Protein AF-A0A1X0FXA4-F1 (afdb_monomer_lite)

Secondary structure (DSSP, 8-state):
-------SSSSGGG-TT--HHHHHHHHHHHHHHHHHHTT--GGGS-SSEEEEHHHHHHTT-HHHHHHHHHTTSEEEETTEEEE----GGGSHHHHHHHHHHHHHHHHHHHHHHHHS------------------

Sequence (134 aa):
MVVMFWLVGDEEHNDPRFGTASLGLYVRAGSWCIAQVHNQPEAKIPPEWEVPEWVVRGWGSIREANKLVEQGIWEAGHHCWYFVWIRRNNTADHMRYQRKREREKWERKQAKRRNSPGESAETPQESYTGESGA

Foldseek 3Di:
DPQDDDADDPCQVPDPLDDPLLSVVLRVVVVVLCVVCGVPDPVPRDQKDKAALVNCVVVVCPVSLVSCCVSVQWPDDDRTIIHRPDDPCRDPVNVVVVVVVVVVVVVVVVVVVVPDDDPPPDDPPPDPPDDDDD

Organism: Mycobacterium mantenii (NCBI:txid560555)

Structure (mmCIF, N/CA/C/O backbone):
data_AF-A0A1X0FXA4-F1
#
_entry.id   AF-A0A1X0FXA4-F1
#
loop_
_atom_site.group_PD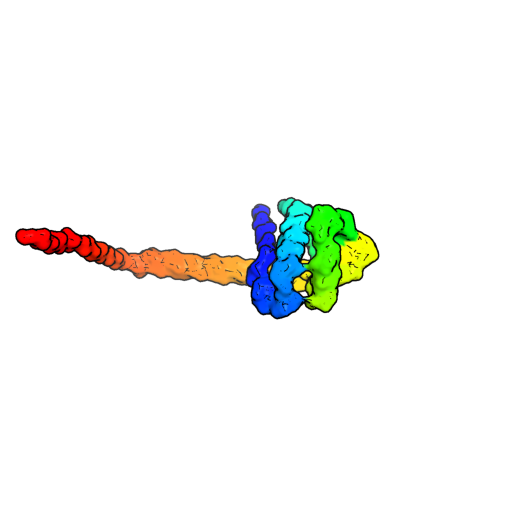B
_atom_site.id
_atom_site.type_symbol
_atom_site.label_atom_id
_atom_site.label_alt_id
_atom_site.label_comp_id
_atom_site.label_asym_id
_atom_site.label_entity_id
_atom_site.label_seq_id
_atom_site.pdbx_PDB_ins_code
_atom_site.Cartn_x
_atom_site.Cartn_y
_atom_site.Cartn_z
_atom_site.occupancy
_atom_site.B_iso_or_equiv
_atom_site.auth_seq_id
_atom_site.auth_comp_id
_atom_site.auth_asym_id
_atom_site.auth_atom_id
_atom_site.pdbx_PDB_model_num
ATOM 1 N N . MET A 1 1 ? -23.547 13.708 0.917 1.00 39.66 1 MET A N 1
ATOM 2 C CA . MET A 1 1 ? -22.515 12.889 0.247 1.00 39.66 1 MET A CA 1
ATOM 3 C C . MET A 1 1 ? -21.507 12.481 1.309 1.00 39.66 1 MET A C 1
ATOM 5 O O . MET A 1 1 ? -20.930 13.365 1.929 1.00 39.66 1 MET A O 1
ATOM 9 N N . VAL A 1 2 ? -21.380 11.190 1.624 1.00 43.03 2 VAL A N 1
ATOM 10 C CA . VAL A 1 2 ? -20.359 10.728 2.577 1.00 43.03 2 VAL A CA 1
ATOM 11 C C . VAL A 1 2 ? -19.040 10.692 1.817 1.00 43.03 2 VAL A C 1
ATOM 13 O O . VAL A 1 2 ? -18.854 9.838 0.958 1.00 43.03 2 VAL A O 1
ATOM 16 N N . VAL A 1 3 ? -18.160 11.654 2.086 1.00 39.94 3 VAL A N 1
ATOM 17 C CA . VAL A 1 3 ? -16.798 11.655 1.545 1.00 39.94 3 VAL A CA 1
ATOM 18 C C . VAL A 1 3 ? -16.061 10.492 2.199 1.00 39.94 3 VAL A C 1
ATOM 20 O O . VAL A 1 3 ? -15.933 10.434 3.424 1.00 39.94 3 VAL A O 1
ATOM 23 N N . MET A 1 4 ? -15.664 9.509 1.397 1.00 51.06 4 MET A N 1
ATOM 24 C CA . MET A 1 4 ? -15.008 8.315 1.901 1.00 51.06 4 MET A CA 1
ATOM 25 C C . MET A 1 4 ? -13.499 8.544 1.911 1.00 51.06 4 MET A C 1
ATOM 27 O O . MET A 1 4 ? -12.853 8.576 0.872 1.00 51.06 4 MET A O 1
ATOM 31 N N . PHE A 1 5 ? -12.961 8.755 3.107 1.00 47.88 5 PHE A N 1
ATOM 32 C CA . PHE A 1 5 ? -11.530 8.766 3.378 1.00 47.88 5 PHE A CA 1
ATOM 33 C C . PHE A 1 5 ? -11.093 7.326 3.671 1.00 47.88 5 PHE A C 1
ATOM 35 O O . PHE A 1 5 ? -11.659 6.679 4.561 1.00 47.88 5 PHE A O 1
ATOM 42 N N . TRP A 1 6 ? -10.151 6.826 2.875 1.00 55.97 6 TRP A N 1
ATOM 43 C CA . TRP A 1 6 ? -9.524 5.515 3.015 1.00 55.97 6 TRP A CA 1
ATOM 44 C C . TRP A 1 6 ? -8.057 5.736 3.374 1.00 55.97 6 TRP A C 1
ATOM 46 O O . TRP A 1 6 ? -7.379 6.509 2.702 1.00 55.97 6 TRP A O 1
ATOM 56 N N . LEU A 1 7 ? -7.583 5.103 4.445 1.00 52.94 7 LEU A N 1
ATOM 57 C CA . LEU A 1 7 ? -6.187 5.160 4.874 1.00 52.94 7 LEU A CA 1
ATOM 58 C C . LEU A 1 7 ? -5.512 3.839 4.537 1.00 52.94 7 LEU A C 1
ATOM 60 O O . LEU A 1 7 ? -6.021 2.780 4.887 1.00 52.94 7 LEU A O 1
ATOM 64 N N . VAL A 1 8 ? -4.350 3.923 3.903 1.00 55.59 8 VAL A N 1
ATOM 65 C CA . VAL A 1 8 ? -3.384 2.825 3.846 1.00 55.59 8 VAL A CA 1
ATOM 66 C C . VAL A 1 8 ? -2.395 3.042 4.989 1.00 55.59 8 VAL A C 1
ATOM 68 O O . VAL A 1 8 ? -1.926 4.170 5.144 1.00 55.59 8 VAL A O 1
ATOM 71 N N . GLY A 1 9 ? -2.080 2.013 5.784 1.00 50.88 9 GLY A N 1
ATOM 72 C CA . GLY A 1 9 ? -1.034 2.087 6.814 1.00 50.88 9 GLY A CA 1
ATOM 73 C C . GLY A 1 9 ? -1.405 1.617 8.226 1.00 50.88 9 GLY A C 1
ATOM 74 O O . GLY A 1 9 ? -0.511 1.547 9.060 1.00 50.88 9 GLY A O 1
ATOM 75 N N . ASP A 1 10 ? -2.664 1.289 8.526 1.00 53.75 10 ASP A N 1
ATOM 76 C CA . ASP A 1 10 ? -3.070 0.906 9.894 1.00 53.75 10 ASP A CA 1
ATOM 77 C C . ASP A 1 10 ? -2.856 -0.596 10.194 1.00 53.75 10 ASP A C 1
ATOM 79 O O . ASP A 1 10 ? -2.649 -0.986 11.345 1.00 53.75 10 ASP A O 1
ATOM 83 N N . GLU A 1 11 ? -2.865 -1.463 9.173 1.00 54.59 11 GLU A N 1
ATOM 84 C CA . GLU A 1 11 ? -2.769 -2.925 9.350 1.00 54.59 11 GLU A CA 1
ATOM 85 C C . GLU A 1 11 ? -1.408 -3.490 8.927 1.00 54.59 11 GLU A C 1
ATOM 87 O O . GLU A 1 11 ? -0.964 -4.532 9.412 1.00 54.59 11 GLU A O 1
ATOM 92 N N . GLU A 1 12 ? -0.725 -2.791 8.029 1.00 63.81 12 GLU A N 1
ATOM 93 C CA . GLU A 1 12 ? 0.470 -3.256 7.336 1.00 63.81 12 GLU A CA 1
ATOM 94 C C . GLU A 1 12 ? 1.695 -3.327 8.252 1.00 63.81 12 GLU A C 1
ATOM 96 O O . GLU A 1 12 ? 2.595 -4.128 8.019 1.00 63.81 12 GLU A O 1
ATOM 101 N N . HIS A 1 13 ? 1.717 -2.535 9.327 1.00 60.34 13 HIS A N 1
ATOM 102 C CA . HIS A 1 13 ? 2.784 -2.552 10.332 1.00 60.34 13 HIS A CA 1
ATOM 103 C C . HIS A 1 13 ? 2.799 -3.836 11.175 1.00 60.34 13 HIS A C 1
ATOM 105 O O . HIS A 1 13 ? 3.827 -4.168 11.760 1.00 60.34 13 HIS A O 1
ATOM 111 N N . ASN A 1 14 ? 1.670 -4.552 11.237 1.00 59.44 14 ASN A N 1
ATOM 112 C CA . ASN A 1 14 ? 1.511 -5.768 12.037 1.00 59.44 14 ASN A CA 1
ATOM 113 C C . ASN A 1 14 ? 1.578 -7.055 11.201 1.00 59.44 14 ASN A C 1
ATOM 115 O O . ASN A 1 14 ? 1.566 -8.148 11.767 1.00 59.44 14 ASN A O 1
ATOM 119 N N . ASP A 1 15 ? 1.622 -6.956 9.869 1.00 68.38 15 ASP A N 1
ATOM 120 C CA . ASP A 1 15 ? 1.709 -8.127 9.001 1.00 68.38 15 ASP A CA 1
ATOM 121 C C . ASP A 1 15 ? 3.186 -8.496 8.766 1.00 68.38 15 ASP A C 1
ATOM 123 O O . ASP A 1 15 ? 3.922 -7.721 8.148 1.00 68.38 15 ASP A O 1
ATOM 127 N N . PRO A 1 16 ? 3.633 -9.684 9.223 1.00 69.19 16 PRO A N 1
ATOM 128 C CA . PRO A 1 16 ? 5.035 -10.098 9.162 1.00 69.19 16 PRO A CA 1
ATOM 129 C C . PRO A 1 16 ? 5.559 -10.265 7.730 1.00 69.19 16 PRO A C 1
ATOM 131 O O . PRO A 1 16 ? 6.762 -10.433 7.536 1.00 69.19 16 PRO A O 1
ATOM 134 N N . ARG A 1 17 ? 4.679 -10.233 6.720 1.00 69.19 17 ARG A N 1
ATOM 135 C CA . ARG A 1 17 ? 5.068 -10.257 5.308 1.00 69.19 17 ARG A CA 1
ATOM 136 C C . ARG A 1 17 ? 5.634 -8.920 4.832 1.00 69.19 17 ARG A C 1
ATOM 138 O O . ARG A 1 17 ? 6.354 -8.921 3.840 1.00 69.19 17 ARG A O 1
ATOM 145 N N . PHE A 1 18 ? 5.357 -7.798 5.502 1.00 68.50 18 PHE A N 1
ATOM 146 C CA . PHE A 1 18 ? 5.928 -6.504 5.119 1.00 68.50 18 PHE A CA 1
ATOM 147 C C . PHE A 1 18 ? 7.361 -6.340 5.636 1.00 68.50 18 PHE A C 1
ATOM 149 O O . PHE A 1 18 ? 7.637 -6.444 6.827 1.00 68.50 18 PHE A O 1
ATOM 156 N N . GLY A 1 19 ? 8.278 -6.002 4.727 1.00 67.06 19 GLY A N 1
ATOM 157 C CA . GLY A 1 19 ? 9.581 -5.438 5.075 1.00 67.06 19 GLY A CA 1
ATOM 158 C C . GLY A 1 19 ? 9.517 -3.907 5.088 1.00 67.06 19 GLY A C 1
ATOM 159 O O . GLY A 1 19 ? 8.674 -3.309 4.421 1.00 67.06 19 GLY A O 1
ATOM 160 N N . THR A 1 20 ? 10.439 -3.244 5.790 1.00 66.00 20 THR A N 1
ATOM 161 C CA . THR A 1 20 ? 10.470 -1.768 5.907 1.00 66.00 20 THR A CA 1
ATOM 162 C C . THR A 1 20 ? 10.497 -1.046 4.554 1.00 66.00 20 THR A C 1
ATOM 164 O O . THR A 1 20 ? 9.811 -0.042 4.379 1.00 66.00 20 THR A O 1
ATOM 167 N N . ALA A 1 21 ? 11.236 -1.571 3.571 1.00 65.44 21 ALA A N 1
ATOM 168 C CA . ALA A 1 21 ? 11.308 -0.995 2.225 1.00 65.44 21 ALA A CA 1
ATOM 169 C C . ALA A 1 21 ? 10.042 -1.250 1.381 1.00 65.44 21 ALA A C 1
ATOM 171 O O . ALA A 1 21 ? 9.613 -0.372 0.633 1.00 65.44 21 ALA A O 1
ATOM 172 N N . SER A 1 22 ? 9.421 -2.429 1.509 1.00 75.00 22 SER A N 1
ATOM 173 C CA . SER A 1 22 ? 8.225 -2.786 0.736 1.00 75.00 22 SER A CA 1
ATOM 174 C C . SER A 1 22 ? 6.958 -2.111 1.272 1.00 75.00 22 SER A C 1
ATOM 176 O O . SER A 1 22 ? 6.069 -1.766 0.494 1.00 75.00 22 SER A O 1
ATOM 178 N N . LEU A 1 23 ? 6.926 -1.791 2.570 1.00 79.75 23 LEU A N 1
ATOM 179 C CA . LEU A 1 23 ? 5.879 -0.980 3.192 1.00 79.75 23 LEU A CA 1
ATOM 180 C C . LEU A 1 23 ? 5.784 0.430 2.582 1.00 79.75 23 LEU A C 1
ATOM 182 O O . LEU A 1 23 ? 4.687 0.906 2.299 1.00 79.75 23 LEU A O 1
ATOM 186 N N . GLY A 1 24 ? 6.922 1.087 2.331 1.00 82.75 24 GLY A N 1
ATOM 187 C CA . GLY A 1 24 ? 6.944 2.430 1.740 1.00 82.75 24 GLY A CA 1
ATOM 188 C C . GLY A 1 24 ? 6.337 2.468 0.335 1.00 82.75 24 GLY A C 1
ATOM 189 O O . GLY A 1 24 ? 5.518 3.339 0.031 1.00 82.75 24 GLY A O 1
ATOM 190 N N . LEU A 1 25 ? 6.681 1.489 -0.509 1.00 87.44 25 LEU A N 1
ATOM 191 C CA . LEU A 1 25 ? 6.076 1.345 -1.834 1.00 87.44 25 LEU A CA 1
ATOM 192 C C . LEU A 1 25 ? 4.579 1.032 -1.734 1.00 87.44 25 LEU A C 1
ATOM 194 O O . LEU A 1 25 ? 3.785 1.618 -2.466 1.00 87.44 25 LEU A O 1
ATOM 198 N N . TYR A 1 26 ? 4.188 0.150 -0.817 1.00 84.56 26 TYR A N 1
ATOM 199 C CA . TYR A 1 26 ? 2.791 -0.217 -0.624 1.00 84.56 26 TYR A CA 1
ATOM 200 C C . TYR A 1 26 ? 1.926 0.989 -0.222 1.00 84.56 26 TYR A C 1
ATOM 202 O O . TYR A 1 26 ? 0.892 1.229 -0.838 1.00 84.56 26 TYR A O 1
ATOM 210 N N . VAL A 1 27 ? 2.372 1.815 0.732 1.00 83.00 27 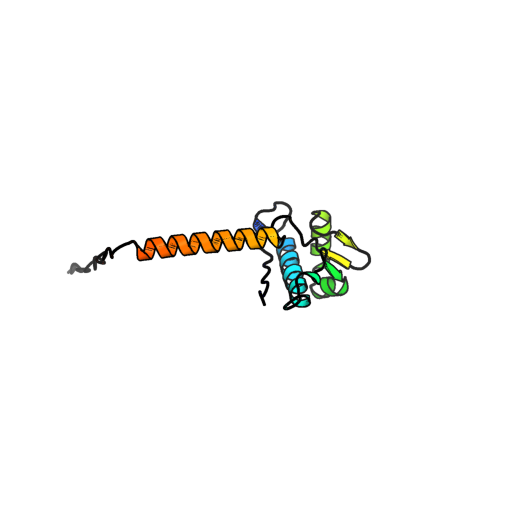VAL A N 1
ATOM 211 C CA . VAL A 1 27 ? 1.657 3.044 1.136 1.00 83.00 27 VAL A CA 1
ATOM 212 C C . VAL A 1 27 ? 1.596 4.064 -0.007 1.00 83.00 27 VAL A C 1
ATOM 214 O O . VAL A 1 27 ? 0.569 4.721 -0.215 1.00 83.00 27 VAL A O 1
ATOM 217 N N . ARG A 1 28 ? 2.679 4.184 -0.787 1.00 86.50 28 ARG A N 1
ATOM 218 C CA . ARG A 1 28 ? 2.743 5.082 -1.947 1.00 86.50 28 ARG A CA 1
ATOM 219 C C . ARG A 1 28 ? 1.772 4.660 -3.049 1.00 86.50 28 ARG A C 1
ATOM 221 O O . ARG A 1 28 ? 1.032 5.507 -3.547 1.00 86.50 28 ARG A O 1
ATOM 228 N N . ALA A 1 29 ? 1.751 3.373 -3.395 1.00 87.12 29 ALA A N 1
ATOM 229 C CA . ALA A 1 29 ? 0.775 2.801 -4.318 1.00 87.12 29 ALA A CA 1
ATOM 230 C C . ALA A 1 29 ? -0.645 3.004 -3.784 1.00 87.12 29 ALA A C 1
ATOM 232 O O . ALA A 1 29 ? -1.494 3.513 -4.502 1.00 87.12 29 ALA A O 1
ATOM 233 N N . GLY A 1 30 ? -0.831 2.766 -2.484 1.00 83.44 30 GLY A N 1
ATOM 234 C CA . GLY A 1 30 ? -1.985 3.151 -1.686 1.00 83.44 30 GLY A CA 1
ATOM 235 C C . GLY A 1 30 ? -2.564 4.524 -2.039 1.00 83.44 30 GLY A C 1
ATOM 236 O O . GLY A 1 30 ? -3.683 4.684 -2.525 1.00 83.44 30 GLY A O 1
ATOM 237 N N . SER A 1 31 ? -1.743 5.541 -1.811 1.00 82.50 31 SER A N 1
ATOM 238 C CA . SER A 1 31 ? -2.096 6.941 -2.042 1.00 82.50 31 SER A CA 1
ATOM 239 C C . SER A 1 31 ? -2.371 7.248 -3.517 1.00 82.50 31 SER A C 1
ATOM 241 O O . SER A 1 31 ? -3.328 7.958 -3.829 1.00 82.50 31 SER A O 1
ATOM 243 N N . TRP A 1 32 ? -1.549 6.710 -4.428 1.00 86.62 32 TRP A N 1
ATOM 244 C CA . TRP A 1 32 ? -1.734 6.887 -5.873 1.00 86.62 32 TRP A CA 1
ATOM 245 C C . TRP A 1 32 ? -3.054 6.293 -6.351 1.00 86.62 32 TRP A C 1
ATOM 247 O O . TRP A 1 32 ? -3.729 6.881 -7.197 1.00 86.62 32 TRP A O 1
ATOM 257 N N . CYS A 1 33 ? -3.429 5.155 -5.776 1.00 82.56 33 CYS A N 1
ATOM 258 C CA . CYS A 1 33 ? -4.700 4.540 -6.042 1.00 82.56 33 CYS A CA 1
ATOM 259 C C . CYS A 1 33 ? -5.828 5.478 -5.585 1.00 82.56 33 CYS A C 1
ATOM 261 O O . CYS A 1 33 ? -6.528 6.062 -6.406 1.00 82.56 33 CYS A O 1
ATOM 263 N N . ILE A 1 34 ? -5.932 5.766 -4.286 1.00 77.88 34 ILE A N 1
ATOM 264 C CA . ILE A 1 34 ? -7.005 6.609 -3.720 1.00 77.88 34 ILE A CA 1
ATOM 265 C C . ILE A 1 34 ? -7.212 7.925 -4.487 1.00 77.88 34 ILE A C 1
ATOM 267 O O . ILE A 1 34 ? -8.355 8.338 -4.685 1.00 77.88 34 ILE A O 1
ATOM 271 N N . ALA A 1 35 ? -6.138 8.560 -4.966 1.00 80.69 35 ALA A N 1
ATOM 272 C CA . ALA A 1 35 ? -6.214 9.782 -5.763 1.00 80.69 35 ALA A CA 1
ATOM 273 C C . ALA A 1 35 ? -7.102 9.661 -7.022 1.00 80.69 35 ALA A C 1
ATOM 275 O O . ALA A 1 35 ? -7.753 10.636 -7.393 1.00 80.69 35 ALA A O 1
ATOM 276 N N . GLN A 1 36 ? -7.187 8.488 -7.657 1.00 79.06 36 GLN A N 1
ATOM 277 C CA . GLN A 1 36 ? -7.988 8.277 -8.874 1.00 79.06 36 GLN A CA 1
ATOM 278 C C . GLN A 1 36 ? -9.487 8.124 -8.593 1.00 79.06 36 GLN A C 1
ATOM 280 O O . GLN A 1 36 ? -10.315 8.455 -9.440 1.00 79.06 36 GLN A O 1
ATOM 285 N N . VAL A 1 37 ? -9.850 7.648 -7.400 1.00 74.88 37 VAL A N 1
ATOM 286 C CA . VAL A 1 37 ? -11.252 7.479 -6.972 1.00 74.88 37 VAL A CA 1
ATOM 287 C C . VAL A 1 37 ? -11.695 8.543 -5.973 1.00 74.88 37 VAL A C 1
ATOM 289 O O . VAL A 1 37 ? -12.804 8.481 -5.440 1.00 74.88 37 VAL A O 1
ATOM 292 N N . HIS A 1 38 ? -10.851 9.542 -5.717 1.00 69.88 38 HIS A N 1
ATOM 293 C CA . HIS A 1 38 ? -11.184 10.641 -4.830 1.00 69.88 38 HIS A CA 1
ATOM 294 C C . HIS A 1 38 ? -12.455 11.346 -5.336 1.00 69.88 38 HIS A C 1
ATOM 296 O O . HIS A 1 38 ? -12.534 11.764 -6.491 1.00 69.88 38 HIS A O 1
ATOM 302 N N . ASN A 1 39 ? -13.466 11.456 -4.469 1.00 66.62 39 ASN A N 1
ATOM 303 C CA . ASN A 1 39 ? -14.818 11.953 -4.775 1.00 66.62 39 ASN A CA 1
ATOM 304 C C . ASN A 1 39 ? -15.671 11.094 -5.734 1.00 66.62 39 ASN A C 1
ATOM 306 O O . ASN A 1 39 ? -16.704 11.570 -6.207 1.00 66.62 39 ASN A O 1
ATOM 310 N N . GLN A 1 40 ? -15.303 9.838 -6.004 1.00 69.12 40 GLN A N 1
ATOM 311 C CA . GLN A 1 40 ? -16.144 8.923 -6.782 1.00 69.12 40 GLN A CA 1
ATOM 312 C C . GLN A 1 40 ? -17.139 8.152 -5.892 1.00 69.12 40 GLN A C 1
ATOM 314 O O . GLN A 1 40 ? -16.851 7.879 -4.723 1.00 69.12 40 GLN A O 1
ATOM 319 N N . PRO A 1 41 ? -18.320 7.771 -6.421 1.00 68.69 41 PRO A N 1
ATOM 320 C CA . PRO A 1 41 ? -19.234 6.861 -5.738 1.00 68.69 41 PRO A CA 1
ATOM 321 C C . PRO A 1 41 ? -18.587 5.496 -5.475 1.00 68.69 41 PRO A C 1
ATOM 323 O O . PRO A 1 41 ? -17.864 4.980 -6.322 1.00 68.69 41 PRO A O 1
ATOM 326 N N . GLU A 1 42 ? -18.934 4.874 -4.348 1.00 66.94 42 GLU A N 1
ATOM 327 C CA . GLU A 1 42 ? -18.426 3.558 -3.924 1.00 66.94 42 GLU A CA 1
ATOM 328 C C . GLU A 1 42 ? -18.577 2.473 -5.004 1.00 66.94 42 GLU A C 1
ATOM 330 O O . GLU A 1 42 ? -17.654 1.702 -5.234 1.00 66.94 42 GLU A O 1
ATOM 335 N N . ALA A 1 43 ? -19.689 2.484 -5.745 1.00 70.38 43 ALA A N 1
ATOM 336 C CA . ALA A 1 43 ? -19.954 1.543 -6.837 1.00 70.38 43 ALA A CA 1
ATOM 337 C C . ALA A 1 43 ? -18.952 1.619 -8.009 1.00 70.38 43 ALA A C 1
ATOM 339 O O . ALA A 1 43 ? -18.961 0.745 -8.869 1.00 70.38 43 ALA A O 1
ATOM 340 N N . LYS A 1 44 ? -18.123 2.669 -8.077 1.00 69.94 44 LYS A N 1
ATOM 341 C CA . LYS A 1 44 ? -17.087 2.844 -9.105 1.00 69.94 44 LYS A CA 1
ATOM 342 C C . LYS A 1 44 ? -15.681 2.484 -8.620 1.00 69.94 44 LYS A C 1
ATOM 344 O O . LYS A 1 44 ? -14.737 2.629 -9.390 1.00 69.94 44 LYS A O 1
ATOM 349 N N . ILE A 1 45 ? -15.520 2.068 -7.364 1.00 71.94 45 ILE A N 1
ATOM 350 C CA . ILE A 1 45 ? -14.217 1.677 -6.823 1.00 71.94 45 ILE A CA 1
ATOM 351 C C . ILE A 1 45 ? -13.948 0.228 -7.247 1.00 71.94 45 ILE A C 1
ATOM 353 O O . ILE A 1 45 ? -14.733 -0.652 -6.885 1.00 71.94 45 ILE A O 1
ATOM 357 N N . PRO A 1 46 ? -12.878 -0.044 -8.015 1.00 72.31 46 PRO A N 1
ATOM 358 C CA . PRO A 1 46 ? -12.574 -1.404 -8.424 1.00 72.31 46 PRO A CA 1
ATOM 359 C C . PRO A 1 46 ? -12.062 -2.224 -7.225 1.00 72.31 46 PRO A C 1
ATOM 361 O O . PRO A 1 46 ? -11.423 -1.663 -6.326 1.00 72.31 46 PRO A O 1
ATOM 364 N N . PRO A 1 47 ? -12.343 -3.540 -7.188 1.00 66.81 47 PRO A N 1
ATOM 365 C CA . PRO A 1 47 ? -11.910 -4.413 -6.097 1.00 66.81 47 PRO A CA 1
ATOM 366 C C . PRO A 1 47 ? -10.392 -4.642 -6.082 1.00 66.81 47 PRO A C 1
ATOM 368 O O . PRO A 1 47 ? -9.797 -4.841 -5.024 1.00 66.81 47 PRO A O 1
ATOM 371 N N . GLU A 1 48 ? -9.774 -4.565 -7.255 1.00 71.19 48 GLU A N 1
ATOM 372 C CA . GLU A 1 48 ? -8.346 -4.725 -7.488 1.00 71.19 48 GLU A CA 1
ATOM 373 C C . GLU A 1 48 ? -7.841 -3.511 -8.254 1.00 71.19 48 GLU A C 1
ATOM 375 O O . GLU A 1 48 ? -8.557 -2.934 -9.077 1.00 71.19 48 GLU A O 1
ATOM 380 N N . TRP A 1 49 ? -6.616 -3.099 -7.951 1.00 82.56 49 TRP A N 1
ATOM 381 C CA . TRP A 1 49 ? -6.017 -1.927 -8.568 1.00 82.56 49 TRP A CA 1
ATOM 382 C C . TRP A 1 49 ? -4.825 -2.323 -9.398 1.00 82.56 49 TRP A C 1
ATOM 384 O O . TRP A 1 49 ? -3.874 -2.910 -8.894 1.00 82.56 49 TRP A O 1
ATOM 394 N N . GLU A 1 50 ? -4.857 -1.946 -10.664 1.00 88.50 50 GLU A N 1
ATOM 395 C CA . GLU A 1 50 ? -3.710 -2.090 -11.537 1.00 88.50 50 GLU A CA 1
ATOM 396 C C . GLU A 1 50 ? -2.773 -0.893 -11.352 1.00 88.50 50 GLU A C 1
ATOM 398 O O . GLU A 1 50 ? -3.170 0.263 -11.510 1.00 88.50 50 GLU A O 1
ATOM 403 N N . VAL A 1 51 ? -1.515 -1.172 -11.018 1.00 89.75 51 VAL A N 1
ATOM 404 C CA . VAL A 1 51 ? -0.425 -0.197 -10.979 1.00 89.75 51 VAL A CA 1
ATOM 405 C C . VAL A 1 51 ? 0.460 -0.445 -12.205 1.00 89.75 51 VAL A C 1
ATOM 407 O O . VAL A 1 51 ? 1.221 -1.418 -12.226 1.00 89.75 51 VAL A O 1
ATOM 410 N N . PRO A 1 52 ? 0.376 0.405 -13.244 1.00 91.12 52 PRO A N 1
ATOM 411 C CA . PRO A 1 52 ? 1.122 0.206 -14.480 1.00 91.12 52 PRO A CA 1
ATOM 412 C C . PRO A 1 52 ? 2.637 0.237 -14.289 1.00 91.12 52 PRO A C 1
ATOM 414 O O . PRO A 1 52 ? 3.164 0.944 -13.425 1.00 91.12 52 PRO A O 1
ATOM 417 N N . GLU A 1 53 ? 3.363 -0.443 -15.177 1.00 93.06 53 GLU A N 1
ATOM 418 C CA . GLU A 1 53 ? 4.813 -0.567 -15.062 1.00 93.06 53 GLU A CA 1
ATOM 419 C C . GLU A 1 53 ? 5.543 0.782 -15.045 1.00 93.06 53 GLU A C 1
ATOM 421 O O . GLU A 1 53 ? 6.468 1.002 -14.257 1.00 93.06 53 GLU A O 1
ATOM 426 N N . TRP A 1 54 ? 5.097 1.717 -15.883 1.00 92.56 54 TRP A N 1
ATOM 427 C CA . TRP A 1 54 ? 5.677 3.055 -1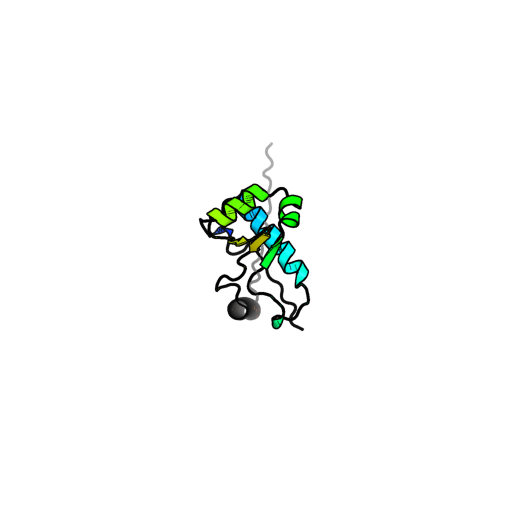5.979 1.00 92.56 54 TRP A CA 1
ATOM 428 C C . TRP A 1 54 ? 5.555 3.850 -14.672 1.00 92.56 54 TRP A C 1
ATOM 430 O O . TRP A 1 54 ? 6.447 4.640 -14.360 1.00 92.56 54 TRP A O 1
ATOM 440 N N . VAL A 1 55 ? 4.505 3.613 -13.879 1.00 92.81 55 VAL A N 1
ATOM 441 C CA . VAL A 1 55 ? 4.303 4.262 -12.577 1.00 92.81 55 VAL A CA 1
ATOM 442 C C . VAL A 1 55 ? 5.374 3.790 -11.598 1.00 92.81 55 VAL A C 1
ATOM 444 O O . VAL A 1 55 ? 6.101 4.600 -11.021 1.00 92.81 55 VAL A O 1
ATOM 447 N N . VAL A 1 56 ? 5.526 2.472 -11.463 1.00 91.38 56 VAL A N 1
ATOM 448 C CA . VAL A 1 56 ? 6.507 1.866 -10.550 1.00 91.38 56 VAL A CA 1
ATOM 449 C C . VAL A 1 56 ? 7.939 2.186 -10.984 1.00 91.38 56 VAL A C 1
ATOM 451 O O . VAL A 1 56 ? 8.796 2.458 -10.137 1.00 91.38 56 VAL A O 1
ATOM 454 N N . ARG A 1 57 ? 8.207 2.232 -12.299 1.00 92.44 57 ARG A N 1
ATOM 455 C CA . ARG A 1 57 ? 9.493 2.698 -12.844 1.00 92.44 57 ARG A CA 1
ATOM 456 C C . ARG A 1 57 ? 9.757 4.154 -12.475 1.00 92.44 57 ARG A C 1
ATOM 458 O O . ARG A 1 57 ? 10.856 4.459 -12.024 1.00 92.44 57 ARG A O 1
ATOM 465 N N . GLY A 1 58 ? 8.756 5.026 -12.598 1.00 92.50 58 GLY A N 1
ATOM 466 C CA . GLY A 1 58 ? 8.847 6.433 -12.195 1.00 92.50 58 GLY A CA 1
ATOM 467 C C . GLY A 1 58 ? 9.113 6.626 -10.698 1.00 92.50 58 GLY A C 1
ATOM 468 O O . GLY A 1 58 ? 9.683 7.636 -10.293 1.00 92.50 58 GLY A O 1
ATOM 469 N N . TRP A 1 59 ? 8.755 5.649 -9.866 1.00 91.94 59 TRP A N 1
ATOM 470 C CA . TRP A 1 59 ? 9.081 5.640 -8.438 1.00 91.94 59 TRP A CA 1
ATOM 471 C C . TRP A 1 59 ? 10.462 5.063 -8.120 1.00 91.94 59 TRP A C 1
ATOM 473 O O . TRP A 1 59 ? 10.917 5.195 -6.985 1.00 91.94 59 TRP A O 1
ATOM 483 N N . GLY A 1 60 ? 11.127 4.442 -9.099 1.00 91.75 60 GLY A N 1
ATOM 484 C CA . GLY A 1 60 ? 12.393 3.740 -8.904 1.00 91.75 60 GLY A CA 1
ATOM 485 C C . GLY A 1 60 ? 12.256 2.464 -8.070 1.00 91.75 60 GLY A C 1
ATOM 486 O O . GLY A 1 60 ? 13.246 2.009 -7.510 1.00 91.75 60 GLY A O 1
ATOM 487 N N . SER A 1 61 ? 11.049 1.894 -7.968 1.00 92.31 61 SER A N 1
ATOM 488 C CA . SER A 1 61 ? 10.717 0.867 -6.966 1.00 92.31 61 SER A CA 1
ATOM 489 C C . SER A 1 61 ? 10.417 -0.516 -7.557 1.00 92.31 61 SER A C 1
ATOM 491 O O . SER A 1 61 ? 9.651 -1.294 -6.997 1.00 92.31 61 SER A O 1
ATOM 493 N N . ILE A 1 62 ? 10.994 -0.835 -8.721 1.00 91.88 62 ILE A N 1
ATOM 494 C CA . ILE A 1 62 ? 10.751 -2.112 -9.42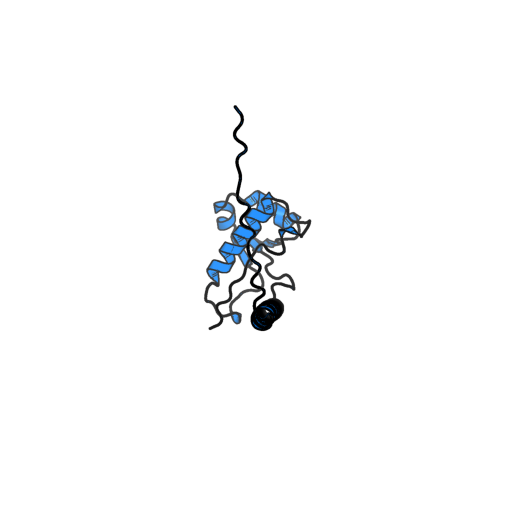0 1.00 91.88 62 ILE A CA 1
ATOM 495 C C . ILE A 1 62 ? 11.186 -3.312 -8.570 1.00 91.88 62 ILE A C 1
ATOM 497 O O . ILE A 1 62 ? 10.517 -4.342 -8.548 1.00 91.88 62 ILE A O 1
ATOM 501 N N . ARG A 1 63 ? 12.298 -3.178 -7.837 1.00 91.06 63 ARG A N 1
ATOM 502 C CA . ARG A 1 63 ? 12.803 -4.247 -6.963 1.00 91.06 63 ARG A CA 1
ATOM 503 C C . ARG A 1 63 ? 11.856 -4.492 -5.792 1.00 91.06 63 ARG A C 1
ATOM 505 O O . ARG A 1 63 ? 11.606 -5.636 -5.434 1.00 91.06 63 ARG A O 1
ATOM 512 N N . GLU A 1 64 ? 11.329 -3.429 -5.203 1.00 90.44 64 GLU A N 1
ATOM 513 C CA . GLU A 1 64 ? 10.375 -3.467 -4.100 1.00 90.44 64 GLU A CA 1
ATOM 514 C C . GLU A 1 64 ? 9.021 -4.022 -4.555 1.00 90.44 64 GLU A C 1
ATOM 516 O O . GLU A 1 64 ? 8.413 -4.787 -3.813 1.00 90.44 64 GLU A O 1
ATOM 521 N N . ALA A 1 65 ? 8.584 -3.709 -5.779 1.00 89.56 65 ALA A N 1
ATOM 522 C CA . ALA A 1 65 ? 7.361 -4.261 -6.361 1.00 89.56 65 ALA A CA 1
ATOM 523 C C . ALA A 1 65 ? 7.462 -5.780 -6.540 1.00 89.56 65 ALA A C 1
ATOM 525 O O . ALA A 1 65 ? 6.572 -6.512 -6.119 1.00 89.56 65 ALA A O 1
ATOM 526 N N . ASN A 1 66 ? 8.586 -6.271 -7.069 1.00 89.81 66 ASN A N 1
ATOM 527 C CA . ASN A 1 66 ? 8.824 -7.711 -7.183 1.00 89.81 66 ASN A CA 1
ATOM 528 C C . ASN A 1 66 ? 8.869 -8.396 -5.809 1.00 89.81 66 ASN A C 1
ATOM 530 O O . ASN A 1 66 ? 8.286 -9.462 -5.646 1.00 89.81 66 ASN A O 1
ATOM 534 N N . LYS A 1 67 ? 9.463 -7.756 -4.792 1.00 88.94 67 LYS A N 1
ATOM 535 C CA . LYS A 1 67 ? 9.423 -8.265 -3.410 1.00 88.94 67 LYS A CA 1
ATOM 536 C C . LYS A 1 67 ? 8.002 -8.339 -2.853 1.00 88.94 67 LYS A C 1
ATOM 538 O O . LYS A 1 67 ? 7.678 -9.302 -2.172 1.00 88.94 67 LYS A O 1
ATOM 543 N N . LEU A 1 68 ? 7.147 -7.354 -3.139 1.00 86.44 68 LEU A N 1
ATOM 544 C CA . LEU A 1 68 ? 5.737 -7.393 -2.732 1.00 86.44 68 LEU A CA 1
ATOM 545 C C . LEU A 1 68 ? 4.979 -8.550 -3.400 1.00 86.44 68 LEU A C 1
ATOM 547 O O . LEU A 1 68 ? 4.101 -9.138 -2.768 1.00 86.44 68 LEU A O 1
ATOM 551 N N . VAL A 1 69 ? 5.341 -8.909 -4.636 1.00 88.75 69 VAL A N 1
ATOM 552 C CA . VAL A 1 69 ? 4.811 -10.104 -5.315 1.00 88.75 69 VAL A CA 1
ATOM 553 C C . VAL A 1 69 ? 5.312 -11.387 -4.654 1.00 88.75 69 VAL A C 1
ATOM 555 O O . VAL A 1 69 ? 4.512 -12.258 -4.329 1.00 88.75 69 VAL A O 1
ATOM 558 N N . GLU A 1 70 ? 6.613 -11.495 -4.379 1.00 87.69 70 GLU A N 1
ATOM 559 C CA . GLU A 1 70 ? 7.199 -12.642 -3.663 1.00 87.69 70 GLU A CA 1
ATOM 560 C C . GLU A 1 70 ? 6.580 -12.835 -2.268 1.00 87.69 70 GLU A C 1
ATOM 562 O O . GLU A 1 70 ? 6.403 -13.959 -1.803 1.00 87.69 70 GLU A O 1
ATOM 567 N N . GLN A 1 71 ? 6.208 -11.734 -1.611 1.00 82.75 71 GLN A N 1
ATOM 568 C CA . GLN A 1 71 ? 5.539 -11.713 -0.308 1.00 82.75 71 GLN A CA 1
ATOM 569 C C . GLN A 1 71 ? 4.040 -12.067 -0.388 1.00 82.75 71 GLN A C 1
ATOM 571 O O . GLN A 1 71 ? 3.379 -12.159 0.651 1.00 82.75 71 GLN A O 1
ATOM 576 N N . GLY A 1 72 ? 3.487 -12.256 -1.592 1.00 81.44 72 GLY A N 1
ATOM 577 C CA . GLY A 1 72 ? 2.062 -12.513 -1.813 1.00 81.44 72 GLY A CA 1
ATOM 578 C C . GLY A 1 72 ? 1.172 -11.344 -1.386 1.00 81.44 72 GLY A C 1
ATOM 579 O O . GLY A 1 72 ? 0.050 -11.552 -0.923 1.00 81.44 72 GLY A O 1
ATOM 580 N N . ILE A 1 73 ? 1.708 -10.122 -1.444 1.00 81.62 73 ILE A N 1
ATOM 581 C CA . ILE A 1 73 ? 0.992 -8.882 -1.125 1.00 81.62 73 ILE A CA 1
ATOM 582 C C . ILE A 1 73 ? 0.448 -8.257 -2.411 1.00 81.62 73 ILE A C 1
ATOM 584 O O . ILE A 1 73 ? -0.669 -7.745 -2.418 1.00 81.62 73 ILE A O 1
ATOM 588 N N . TRP A 1 74 ? 1.241 -8.292 -3.483 1.00 87.56 74 TRP A N 1
ATOM 589 C CA . TRP A 1 74 ? 0.840 -7.902 -4.834 1.00 87.56 74 TRP A CA 1
ATOM 590 C C . TRP A 1 74 ? 0.781 -9.126 -5.741 1.00 87.56 74 TRP A C 1
ATOM 592 O O . TRP A 1 74 ? 1.394 -10.151 -5.449 1.00 87.56 74 TRP A O 1
ATOM 602 N N . GLU A 1 75 ? 0.108 -8.988 -6.876 1.00 87.06 75 GLU A N 1
ATOM 603 C CA . GLU A 1 75 ? 0.156 -9.982 -7.947 1.00 87.06 75 GLU A CA 1
ATOM 604 C C . GLU A 1 75 ? 0.869 -9.397 -9.168 1.00 87.06 75 GLU A C 1
ATOM 606 O O . GLU A 1 75 ? 0.775 -8.202 -9.457 1.00 87.06 75 GLU A O 1
ATOM 611 N N . ALA A 1 76 ? 1.630 -10.227 -9.878 1.00 89.81 76 ALA A N 1
ATOM 612 C CA . ALA A 1 76 ? 2.287 -9.810 -11.110 1.00 89.81 76 ALA A CA 1
ATOM 613 C C . ALA A 1 76 ? 1.294 -9.847 -12.280 1.00 89.81 76 ALA A C 1
ATOM 615 O O . ALA A 1 76 ? 0.627 -10.858 -12.496 1.00 89.81 76 ALA A O 1
ATOM 616 N N . GLY A 1 77 ? 1.240 -8.765 -13.055 1.00 87.69 77 GLY A N 1
ATOM 617 C CA . GLY A 1 77 ? 0.490 -8.674 -14.304 1.00 87.69 77 GLY A CA 1
ATOM 618 C C . GLY A 1 77 ? 1.407 -8.460 -15.511 1.00 87.69 77 GLY A C 1
ATOM 619 O O . GLY A 1 77 ? 2.624 -8.302 -15.391 1.00 87.69 77 GLY A O 1
ATOM 620 N N . HIS A 1 78 ? 0.827 -8.454 -16.710 1.00 87.06 78 HIS A N 1
ATOM 621 C CA . HIS A 1 78 ? 1.572 -8.168 -17.936 1.00 87.06 78 HIS A CA 1
ATOM 622 C C . HIS A 1 78 ? 1.782 -6.652 -18.077 1.00 87.06 78 HIS A C 1
ATOM 624 O O . HIS A 1 78 ? 0.844 -5.928 -18.394 1.00 87.06 78 HIS A O 1
ATOM 630 N N . HIS A 1 79 ? 3.013 -6.176 -17.849 1.00 88.44 79 HIS A N 1
ATOM 631 C CA . HIS A 1 79 ? 3.372 -4.745 -17.771 1.00 88.44 79 HIS A CA 1
ATOM 632 C C . HIS A 1 79 ? 2.680 -3.960 -16.641 1.00 88.44 79 HIS A C 1
ATOM 634 O O . HIS A 1 79 ? 2.517 -2.737 -16.722 1.00 88.44 79 HIS A O 1
ATOM 640 N N . CYS A 1 80 ? 2.305 -4.639 -15.560 1.00 89.25 80 CYS A N 1
ATOM 641 C CA . CYS A 1 80 ? 1.690 -4.019 -14.393 1.00 89.25 80 CYS A CA 1
ATOM 642 C C . CYS A 1 80 ? 1.836 -4.890 -13.140 1.00 89.25 80 CYS A C 1
ATOM 644 O O . CYS A 1 80 ? 2.284 -6.037 -13.196 1.00 89.25 80 CYS A O 1
ATOM 646 N N . TRP A 1 81 ? 1.445 -4.325 -12.002 1.00 90.12 81 TRP A N 1
ATOM 647 C CA . TRP A 1 81 ? 1.268 -5.040 -10.744 1.00 90.12 81 TRP A CA 1
ATOM 648 C C . TRP A 1 81 ? -0.146 -4.821 -10.226 1.00 90.12 81 TRP A C 1
ATOM 650 O O . TRP A 1 81 ? -0.631 -3.690 -10.227 1.00 90.12 81 TRP A O 1
ATOM 660 N N . TYR A 1 82 ? -0.788 -5.879 -9.743 1.00 84.69 82 TYR A N 1
ATOM 661 C CA . TYR A 1 82 ? -2.074 -5.770 -9.074 1.00 84.69 82 TYR A CA 1
ATOM 662 C C . TYR A 1 82 ? -1.855 -5.534 -7.585 1.00 84.69 82 TYR A C 1
ATOM 664 O O . TYR A 1 82 ? -1.318 -6.368 -6.853 1.00 84.69 82 TYR A O 1
ATOM 672 N N . PHE A 1 83 ? -2.278 -4.360 -7.141 1.00 79.56 83 PHE A N 1
ATOM 673 C CA . PHE A 1 83 ? -2.391 -4.018 -5.742 1.00 79.56 83 PHE A CA 1
ATOM 674 C C . PHE A 1 83 ? -3.684 -4.641 -5.204 1.00 79.56 83 PHE A C 1
ATOM 676 O O . PHE A 1 83 ? -4.792 -4.179 -5.503 1.00 79.56 83 PHE A O 1
ATOM 683 N N . VAL A 1 84 ? -3.543 -5.699 -4.403 1.00 68.12 84 VAL A N 1
ATOM 684 C CA . VAL A 1 84 ? -4.669 -6.369 -3.745 1.00 68.12 84 VAL A CA 1
ATOM 685 C C . VAL A 1 84 ? -5.134 -5.501 -2.574 1.00 68.12 84 VAL A C 1
ATOM 687 O O . VAL A 1 84 ? -4.589 -5.542 -1.472 1.00 68.12 84 VAL A O 1
ATOM 690 N N . TRP A 1 85 ? -6.135 -4.662 -2.845 1.00 63.00 85 TRP A N 1
ATOM 691 C CA . TRP A 1 85 ? -6.601 -3.599 -1.949 1.00 63.00 85 TRP A CA 1
ATOM 692 C C . TRP A 1 85 ? -7.503 -4.100 -0.808 1.00 63.00 85 TRP A C 1
ATOM 694 O O . TRP A 1 85 ? -7.570 -3.494 0.267 1.00 63.00 85 TRP A O 1
ATOM 704 N N . ILE A 1 86 ? -8.219 -5.211 -1.019 1.00 53.28 86 ILE A N 1
ATOM 705 C CA . ILE A 1 86 ? -9.299 -5.649 -0.127 1.00 53.28 86 ILE A CA 1
ATOM 706 C C . ILE A 1 86 ? -8.827 -6.767 0.801 1.00 53.28 86 ILE A C 1
ATOM 708 O O . ILE A 1 86 ? -8.937 -7.956 0.513 1.00 53.28 86 ILE A O 1
ATOM 712 N N . ARG A 1 87 ? -8.400 -6.376 2.001 1.00 53.94 87 ARG A N 1
ATOM 713 C CA . ARG A 1 87 ? -8.506 -7.247 3.178 1.00 53.94 87 ARG A CA 1
ATOM 714 C C . ARG A 1 87 ? -9.907 -7.088 3.765 1.00 53.94 87 ARG A C 1
ATOM 716 O O . ARG A 1 87 ? -10.510 -6.024 3.657 1.00 53.94 87 ARG A O 1
ATOM 723 N N . ARG A 1 88 ? -10.444 -8.137 4.397 1.00 42.72 88 ARG A N 1
ATOM 724 C CA . ARG A 1 88 ? -11.819 -8.197 4.953 1.00 42.72 88 ARG A CA 1
ATOM 725 C C . ARG A 1 88 ? -12.181 -6.984 5.836 1.00 42.72 88 ARG A C 1
ATOM 727 O O . ARG A 1 88 ? -13.350 -6.606 5.908 1.00 42.72 88 ARG A O 1
ATOM 734 N N . ASN A 1 89 ? -11.177 -6.347 6.439 1.00 48.25 89 ASN A N 1
ATOM 735 C CA . ASN A 1 89 ? -11.300 -5.165 7.289 1.00 48.25 89 ASN A CA 1
ATOM 736 C C . ASN A 1 89 ? -11.375 -3.819 6.534 1.00 48.25 89 ASN A C 1
ATOM 738 O O . ASN A 1 89 ? -11.878 -2.844 7.080 1.00 48.25 89 ASN A O 1
ATOM 742 N N . ASN A 1 90 ? -10.971 -3.768 5.263 1.00 51.47 90 ASN A N 1
ATOM 743 C CA . ASN A 1 90 ? -11.111 -2.594 4.388 1.00 51.47 90 ASN A CA 1
ATOM 744 C C . ASN A 1 90 ? -12.414 -2.609 3.578 1.00 51.47 90 ASN A C 1
ATOM 746 O O . ASN A 1 90 ? -12.623 -1.775 2.699 1.00 51.47 90 ASN A O 1
ATOM 750 N N . THR A 1 91 ? -13.319 -3.546 3.864 1.00 55.25 91 THR A N 1
ATOM 751 C CA . THR A 1 91 ? -14.659 -3.527 3.278 1.00 55.25 91 THR A CA 1
ATOM 752 C C . THR A 1 91 ? -15.449 -2.341 3.824 1.00 55.25 91 THR A C 1
ATOM 754 O O . THR A 1 91 ? -15.309 -1.952 4.988 1.00 55.25 91 THR A O 1
ATOM 757 N N . ALA A 1 92 ? -16.317 -1.761 2.995 1.00 53.91 92 ALA A N 1
ATOM 758 C CA . ALA A 1 92 ? -17.152 -0.641 3.414 1.00 53.91 92 ALA A CA 1
ATOM 759 C C . ALA A 1 92 ? -18.000 -0.975 4.650 1.00 53.91 92 ALA A C 1
ATOM 761 O O . ALA A 1 92 ? -18.185 -0.120 5.516 1.00 53.91 92 ALA A O 1
ATOM 762 N N . ASP A 1 93 ? -18.442 -2.226 4.784 1.00 56.22 93 ASP A N 1
ATOM 763 C CA . ASP A 1 93 ? -19.170 -2.707 5.958 1.00 56.22 93 ASP A CA 1
ATOM 764 C C . ASP A 1 93 ? -18.307 -2.724 7.222 1.00 56.22 93 ASP A C 1
ATOM 766 O O . ASP A 1 93 ? -18.751 -2.263 8.279 1.00 56.22 93 ASP A O 1
ATOM 770 N N . HIS A 1 94 ? -17.051 -3.165 7.126 1.00 58.28 94 HIS A N 1
ATOM 771 C CA . HIS A 1 94 ? -16.133 -3.125 8.261 1.00 58.28 94 HIS A CA 1
ATOM 772 C C . HIS A 1 94 ? -15.776 -1.683 8.655 1.00 58.28 94 HIS A C 1
ATOM 774 O O . HIS A 1 94 ? -15.768 -1.348 9.840 1.00 58.28 94 HIS A O 1
ATOM 780 N N . MET A 1 95 ? -15.594 -0.785 7.684 1.00 59.41 95 MET A N 1
ATOM 781 C CA . MET A 1 95 ? -15.366 0.638 7.961 1.00 59.41 95 MET A CA 1
ATOM 782 C C . MET A 1 95 ? -16.589 1.326 8.573 1.00 59.41 95 MET A C 1
ATOM 784 O O . MET A 1 95 ? -16.449 2.159 9.474 1.00 59.41 95 MET A O 1
ATOM 788 N N . ARG A 1 96 ? -17.807 0.972 8.141 1.00 68.75 96 ARG A N 1
ATOM 789 C CA . ARG A 1 96 ? -19.055 1.431 8.777 1.00 68.75 96 ARG A CA 1
ATOM 790 C C . ARG A 1 96 ? -19.122 0.965 10.231 1.00 68.75 96 ARG A C 1
ATOM 792 O O . ARG A 1 96 ? -19.446 1.767 11.109 1.00 68.75 96 ARG A O 1
ATOM 799 N N . TYR A 1 97 ? -18.757 -0.288 10.493 1.00 73.25 97 TYR A N 1
ATOM 800 C CA . TYR A 1 97 ? -18.685 -0.846 11.841 1.00 73.25 97 TYR A CA 1
ATOM 801 C C . TYR A 1 97 ? -17.642 -0.135 12.723 1.00 73.25 97 TYR A C 1
ATOM 803 O O . TYR A 1 97 ? -17.966 0.278 13.839 1.00 73.25 97 TYR A O 1
ATOM 811 N N . GLN A 1 98 ? -16.425 0.094 12.219 1.00 66.94 98 GLN A N 1
ATOM 812 C CA . GLN A 1 98 ? -15.369 0.824 12.934 1.00 66.94 98 GLN A CA 1
ATOM 813 C C . GLN A 1 98 ? -15.788 2.261 13.266 1.00 66.94 98 GLN A C 1
ATOM 815 O O . GLN A 1 98 ? -15.702 2.686 14.417 1.00 66.94 98 GLN A O 1
ATOM 820 N N . ARG A 1 99 ? -16.342 3.000 12.293 1.00 72.62 99 ARG A N 1
ATOM 821 C CA . ARG A 1 99 ? -16.842 4.370 12.513 1.00 72.62 99 ARG A CA 1
ATOM 822 C C . ARG A 1 99 ? -17.952 4.420 13.555 1.00 72.62 99 ARG A C 1
ATOM 824 O O . ARG A 1 99 ? -17.992 5.357 14.352 1.00 72.62 99 ARG A O 1
ATOM 831 N N . LYS A 1 100 ? -18.847 3.428 13.561 1.00 81.94 100 LYS A N 1
ATOM 832 C CA . LYS A 1 100 ? -19.883 3.301 14.589 1.00 81.94 100 LYS A CA 1
ATOM 833 C C . LYS A 1 100 ? -19.253 3.099 15.969 1.00 81.94 100 LYS A C 1
ATOM 835 O O . LYS A 1 100 ? -19.581 3.847 16.884 1.00 81.94 100 LYS A O 1
ATOM 840 N N . ARG A 1 101 ? -18.292 2.177 16.106 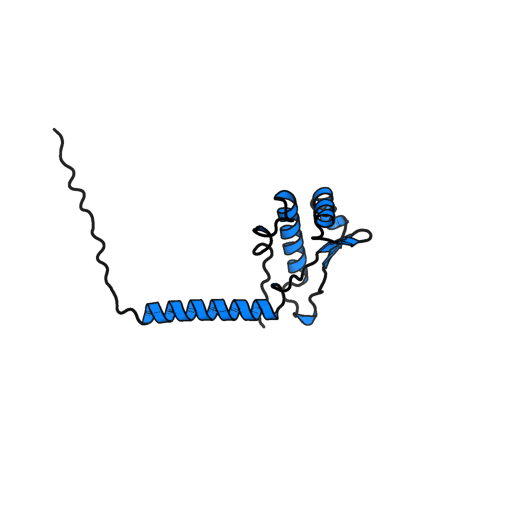1.00 81.31 101 ARG A N 1
ATOM 841 C CA . ARG A 1 101 ? -17.581 1.945 17.377 1.00 81.31 101 ARG A CA 1
ATOM 842 C C . ARG A 1 101 ? -16.825 3.172 17.879 1.00 81.31 101 ARG A C 1
ATOM 844 O O . ARG A 1 101 ? -16.883 3.464 19.070 1.00 81.31 101 ARG A O 1
ATOM 851 N N . GLU A 1 102 ? -16.105 3.878 17.011 1.00 76.06 102 GLU A N 1
ATOM 852 C CA . GLU A 1 102 ? -15.357 5.078 17.405 1.00 76.06 102 GLU A CA 1
ATOM 853 C C . GLU A 1 102 ? -16.292 6.226 17.796 1.00 76.06 102 GLU A C 1
ATOM 855 O O . GLU A 1 102 ? -16.056 6.898 18.803 1.00 76.06 102 GLU A O 1
ATOM 860 N N . ARG A 1 103 ? -17.415 6.391 17.083 1.00 78.88 103 ARG A N 1
ATOM 861 C CA . ARG A 1 103 ? -18.470 7.335 17.471 1.00 78.88 103 ARG A CA 1
ATOM 862 C C . ARG A 1 103 ? -19.032 7.001 18.851 1.00 78.88 103 ARG A C 1
ATOM 864 O O . ARG A 1 103 ? -19.055 7.872 19.713 1.00 78.88 103 ARG A O 1
ATOM 871 N N . GLU A 1 104 ? -19.393 5.744 19.095 1.00 86.81 104 GLU A N 1
ATOM 872 C CA . GLU A 1 104 ? -19.910 5.290 20.393 1.00 86.81 104 GLU A CA 1
ATOM 873 C C . GLU A 1 104 ? -18.882 5.469 21.523 1.00 86.81 104 GLU A C 1
ATOM 875 O O . GLU A 1 104 ? -19.232 5.875 22.633 1.00 86.81 104 GLU A O 1
ATOM 880 N N . LYS A 1 105 ? -17.590 5.215 21.263 1.00 85.81 105 LYS A N 1
ATOM 881 C CA . LYS A 1 105 ? -16.512 5.493 22.227 1.00 85.81 105 LYS A CA 1
ATOM 882 C C . LYS A 1 105 ? -16.408 6.984 22.535 1.00 85.81 105 LYS A C 1
ATOM 884 O O . LYS A 1 105 ? -16.256 7.344 23.705 1.00 85.81 105 LYS A O 1
ATOM 889 N N . TRP A 1 106 ? -16.452 7.840 21.516 1.00 78.50 106 TRP A N 1
ATOM 890 C CA . TRP A 1 106 ? -16.373 9.288 21.688 1.00 78.50 106 TRP A CA 1
ATOM 891 C C . TRP A 1 106 ? -17.588 9.824 22.447 1.00 78.50 106 TRP A C 1
ATOM 893 O O . TRP A 1 106 ? -17.418 10.543 23.429 1.00 78.50 106 TRP A O 1
ATOM 903 N N . GLU A 1 107 ? -18.795 9.394 22.084 1.00 84.25 107 GLU A N 1
ATOM 904 C CA . GLU A 1 107 ? -20.039 9.735 22.778 1.00 84.25 107 GLU A CA 1
ATOM 905 C C . GLU A 1 107 ? -20.007 9.275 24.239 1.00 84.25 107 GLU A C 1
ATOM 907 O O . GLU A 1 107 ? -20.319 10.053 25.138 1.00 84.25 107 GLU A O 1
ATOM 912 N N . ARG A 1 108 ? -19.525 8.056 24.515 1.00 82.19 108 ARG A N 1
ATOM 913 C CA . ARG A 1 108 ? -19.352 7.552 25.886 1.00 82.19 108 ARG A CA 1
ATOM 914 C C . ARG A 1 108 ? -18.318 8.365 26.675 1.00 82.19 108 ARG A C 1
ATOM 916 O O . ARG A 1 108 ? -18.520 8.604 27.865 1.00 82.19 108 ARG A O 1
ATOM 923 N N . LYS A 1 109 ? -17.225 8.814 26.044 1.00 79.00 109 LYS A N 1
ATOM 924 C CA . LYS A 1 109 ? -16.240 9.719 26.671 1.00 79.00 109 LYS A CA 1
ATOM 925 C C . LYS A 1 109 ? -16.842 11.099 26.963 1.00 79.00 109 LYS A C 1
ATOM 927 O O . LYS A 1 109 ? -16.621 11.630 28.047 1.00 79.00 109 LYS A O 1
ATOM 932 N N . GLN A 1 110 ? -17.617 11.661 26.037 1.00 78.06 110 GLN A N 1
ATOM 933 C CA . GLN A 1 110 ? -18.291 12.952 26.217 1.00 78.06 110 GLN A CA 1
ATOM 934 C C . GLN A 1 110 ? -19.384 12.890 27.289 1.00 78.06 110 GLN A C 1
ATOM 936 O O . GLN A 1 110 ? -19.471 13.785 28.124 1.00 78.06 110 GLN A O 1
ATOM 941 N N . ALA A 1 111 ? -20.168 11.810 27.328 1.00 77.94 111 ALA A N 1
ATOM 942 C CA . ALA A 1 111 ? -21.170 11.578 28.365 1.00 77.94 111 ALA A CA 1
ATOM 943 C C . ALA A 1 111 ? -20.531 11.468 29.758 1.00 77.94 111 ALA A C 1
ATOM 945 O O . ALA A 1 11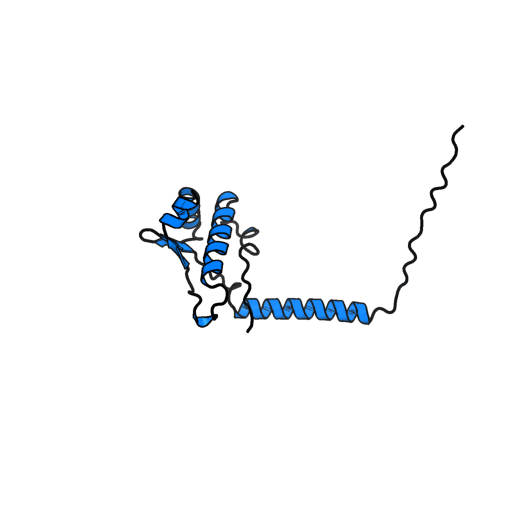1 ? -21.032 12.066 30.704 1.00 77.94 111 ALA A O 1
ATOM 946 N N . LYS A 1 112 ? -19.384 10.782 29.880 1.00 76.62 112 LYS A N 1
ATOM 947 C CA . LYS A 1 112 ? -18.611 10.752 31.132 1.00 76.62 112 LYS A CA 1
ATOM 948 C C . LYS A 1 112 ? -18.117 12.140 31.540 1.00 76.62 112 LYS A C 1
ATOM 950 O O . LYS A 1 112 ? -18.302 12.509 32.687 1.00 76.62 112 LYS A O 1
ATOM 955 N N . ARG A 1 113 ? -17.565 12.930 30.610 1.00 70.00 113 ARG A N 1
ATOM 956 C CA . ARG A 1 113 ? -17.133 14.315 30.886 1.00 70.00 113 ARG A CA 1
ATOM 957 C C . ARG A 1 113 ? -18.280 15.230 31.318 1.00 70.00 113 ARG A C 1
ATOM 959 O O . ARG A 1 113 ? -18.074 16.077 32.172 1.00 70.00 113 ARG A O 1
ATOM 966 N N . ARG A 1 114 ? -19.474 15.063 30.742 1.00 68.12 114 ARG A N 1
ATOM 967 C CA . ARG A 1 114 ? -20.681 15.813 31.131 1.00 68.12 114 ARG A CA 1
ATOM 968 C C . ARG A 1 114 ? -21.253 15.382 32.484 1.00 68.12 114 ARG A C 1
ATOM 970 O O . ARG A 1 114 ? -21.807 16.220 33.180 1.00 68.12 114 ARG A O 1
ATOM 977 N N . ASN A 1 115 ? -21.117 14.104 32.843 1.00 63.03 115 ASN A N 1
ATOM 978 C CA . ASN A 1 115 ? -21.627 13.542 34.098 1.00 63.03 115 ASN A CA 1
ATOM 979 C C . ASN A 1 115 ? -20.603 13.537 35.243 1.00 63.03 115 ASN A C 1
ATOM 981 O O . ASN A 1 115 ? -20.929 13.039 36.315 1.00 63.03 115 ASN A O 1
ATOM 985 N N . SER A 1 116 ? -19.393 14.062 35.039 1.00 54.59 116 SER A N 1
ATOM 986 C CA . SER A 1 116 ? -18.459 14.398 36.114 1.00 54.59 116 SER A CA 1
ATOM 987 C C . SER A 1 116 ? -18.729 15.847 36.537 1.00 54.59 116 SER A C 1
ATOM 989 O O . SER A 1 116 ? -18.316 16.759 35.818 1.00 54.59 116 SER A O 1
ATOM 991 N N . PRO A 1 117 ? -19.435 16.104 37.655 1.00 52.09 117 PRO A N 1
ATOM 992 C CA . PRO A 1 117 ? -19.473 17.437 38.241 1.00 52.09 117 PRO A CA 1
ATOM 993 C C . PRO A 1 117 ? -18.044 17.771 38.670 1.00 52.09 117 PRO A C 1
ATOM 995 O O . PRO A 1 117 ? -17.349 16.896 39.181 1.00 52.09 117 PRO A O 1
ATOM 998 N N . GLY A 1 118 ? -17.595 18.993 38.385 1.00 55.06 118 GLY A N 1
ATOM 999 C CA . GLY A 1 118 ? -16.195 19.391 38.475 1.00 55.06 118 GLY A CA 1
ATOM 1000 C C . GLY A 1 118 ? -15.495 18.924 39.748 1.00 55.06 118 GLY A C 1
ATOM 1001 O O . GLY A 1 118 ? -15.818 19.368 40.844 1.00 55.06 118 GLY A O 1
ATOM 1002 N N . GLU A 1 119 ? -14.485 18.079 39.575 1.00 47.03 119 GLU A N 1
ATOM 1003 C CA . GLU A 1 119 ? -13.386 18.015 40.521 1.00 47.03 119 GLU A CA 1
ATOM 1004 C C . GLU A 1 119 ? -12.404 19.091 40.068 1.00 47.03 119 GLU A C 1
ATOM 1006 O O . GLU A 1 119 ? -11.592 18.908 39.158 1.00 47.03 119 GLU A O 1
ATOM 1011 N N . SER A 1 120 ? -12.586 20.278 40.639 1.00 53.09 120 SER A N 1
ATOM 1012 C CA . SER A 1 120 ? -11.565 21.311 40.707 1.00 53.09 120 SER A CA 1
ATOM 1013 C C . SER A 1 120 ? -10.365 20.717 41.446 1.00 53.09 120 SER A C 1
ATOM 1015 O O . SER A 1 120 ? -10.235 20.881 42.652 1.00 53.09 120 SER A O 1
ATOM 1017 N N . ALA A 1 121 ? -9.522 19.961 40.745 1.00 49.91 121 ALA A N 1
ATOM 1018 C CA . ALA A 1 121 ? -8.227 19.566 41.264 1.00 49.91 121 ALA A CA 1
ATOM 1019 C C . ALA A 1 121 ? -7.340 20.812 41.228 1.00 49.91 121 ALA A C 1
ATOM 1021 O O . ALA A 1 121 ? -6.795 21.185 40.188 1.00 49.91 121 ALA A O 1
ATOM 1022 N N . GLU A 1 122 ? -7.298 21.494 42.369 1.00 49.00 122 GLU A N 1
ATOM 1023 C CA . GLU A 1 122 ? -6.276 22.460 42.738 1.00 49.00 122 GLU A CA 1
ATOM 1024 C C . GLU A 1 122 ? -4.911 21.957 42.259 1.00 49.00 122 GLU A C 1
ATOM 1026 O O . GLU A 1 122 ? -4.428 20.912 42.689 1.00 49.00 122 GLU A O 1
ATOM 1031 N N . THR A 1 123 ? -4.283 22.689 41.343 1.00 49.34 123 THR A N 1
ATOM 1032 C CA . THR A 1 123 ? -2.845 22.569 41.105 1.00 49.34 123 THR A CA 1
ATOM 1033 C C . THR A 1 123 ? -2.145 22.958 42.407 1.00 49.34 123 THR A C 1
ATOM 1035 O O . THR A 1 123 ? -2.279 24.120 42.802 1.00 49.34 123 THR A O 1
ATOM 1038 N N . PRO A 1 124 ? -1.374 22.081 43.075 1.00 47.12 124 PRO A N 1
ATOM 1039 C CA . PRO A 1 124 ? -0.445 22.548 44.088 1.00 47.12 124 PRO A CA 1
ATOM 1040 C C . PRO A 1 124 ? 0.634 23.329 43.335 1.00 47.12 124 PRO A C 1
ATOM 1042 O O . PRO A 1 124 ? 1.461 22.750 42.632 1.00 47.12 124 PRO A O 1
ATOM 1045 N N . GLN A 1 125 ? 0.591 24.660 43.405 1.00 49.34 125 GLN A N 1
ATOM 1046 C CA . GLN A 1 125 ? 1.762 25.469 43.091 1.00 49.34 125 GLN A CA 1
ATOM 1047 C C . GLN A 1 125 ? 2.813 25.134 44.151 1.00 49.34 125 GLN A C 1
ATOM 1049 O O . GLN A 1 125 ? 2.746 25.637 45.269 1.00 49.34 125 GLN A O 1
ATOM 1054 N N . GLU A 1 126 ? 3.765 24.264 43.813 1.00 50.31 126 GLU A N 1
ATOM 1055 C CA . GLU A 1 126 ? 5.020 24.150 44.552 1.00 50.31 126 GLU A CA 1
ATOM 1056 C C . GLU A 1 126 ? 5.708 25.520 44.518 1.00 50.31 126 GLU A C 1
ATOM 1058 O O . GLU A 1 126 ? 6.334 25.921 43.535 1.00 50.31 126 GLU A O 1
ATOM 1063 N N . SER A 1 127 ? 5.539 26.287 45.594 1.00 48.44 127 SER A N 1
ATOM 1064 C CA . SER A 1 127 ? 6.332 27.475 45.855 1.00 48.44 127 SER A CA 1
ATOM 1065 C C . SER A 1 127 ? 7.762 27.026 46.141 1.00 48.44 127 SER A C 1
ATOM 1067 O O . SER A 1 127 ? 8.057 26.515 47.220 1.00 48.44 127 SER A O 1
ATOM 1069 N N . TYR A 1 128 ? 8.648 27.211 45.168 1.00 54.25 128 TYR A N 1
ATOM 1070 C CA . TYR A 1 128 ? 10.089 27.106 45.350 1.00 54.25 128 TYR A CA 1
ATOM 1071 C C . TYR A 1 128 ? 10.542 28.148 46.388 1.00 54.25 128 TYR A C 1
ATOM 1073 O O . TYR A 1 128 ? 10.748 29.318 46.062 1.00 54.25 128 TYR A O 1
ATOM 1081 N N . THR A 1 129 ? 10.674 27.753 47.654 1.00 51.62 129 THR A N 1
ATOM 1082 C CA . THR A 1 129 ? 11.457 28.507 48.638 1.00 51.62 129 THR A CA 1
ATOM 1083 C C . THR A 1 129 ? 12.913 28.122 48.436 1.00 51.62 129 THR A C 1
ATOM 1085 O O . THR A 1 129 ? 13.366 27.096 48.936 1.00 51.62 129 THR A O 1
ATOM 1088 N N . GLY A 1 130 ? 13.628 28.921 47.645 1.00 47.62 130 GLY A N 1
ATOM 1089 C CA . GLY A 1 130 ? 15.076 28.813 47.540 1.00 47.62 130 GLY A CA 1
ATOM 1090 C C . GLY A 1 130 ? 15.701 29.073 48.906 1.00 47.62 130 GLY A C 1
ATOM 1091 O O . GLY A 1 130 ? 15.615 30.185 49.424 1.00 47.62 130 GLY A O 1
ATOM 1092 N N . GLU A 1 131 ? 16.312 28.046 49.490 1.00 46.62 131 GLU A N 1
ATOM 1093 C CA . GLU A 1 131 ? 17.254 28.219 50.587 1.00 46.62 131 GLU A CA 1
ATOM 1094 C C . GLU A 1 131 ? 18.464 29.004 50.069 1.00 46.62 131 GLU A C 1
ATOM 1096 O O . GLU A 1 131 ? 19.186 28.580 49.164 1.00 46.62 131 GLU A O 1
ATOM 1101 N N . SER A 1 132 ? 18.651 30.189 50.643 1.00 50.22 132 SER A N 1
ATOM 1102 C CA . SER A 1 132 ? 19.836 31.020 50.486 1.00 50.22 132 SER A CA 1
ATOM 1103 C C . SER A 1 132 ? 21.024 30.332 51.154 1.00 50.22 132 SER A C 1
ATOM 1105 O O . SER A 1 132 ? 21.132 30.319 52.377 1.00 50.22 132 SER A O 1
ATOM 1107 N N . GLY A 1 133 ? 21.922 29.766 50.353 1.00 47.94 133 GLY A N 1
ATOM 1108 C CA . GLY A 1 133 ? 23.257 29.391 50.802 1.00 47.94 133 GLY A CA 1
ATOM 1109 C C . GLY A 1 133 ? 24.208 30.581 50.702 1.00 47.94 133 GLY A C 1
ATOM 1110 O O . GLY A 1 133 ? 24.630 30.913 49.595 1.00 47.94 133 GLY A O 1
ATOM 1111 N N . ALA A 1 134 ? 24.526 31.198 51.843 1.00 41.47 134 ALA A N 1
ATOM 1112 C CA . ALA A 1 134 ? 25.802 31.854 52.159 1.00 41.47 134 ALA A CA 1
ATOM 1113 C C . ALA A 1 134 ? 25.840 32.224 53.649 1.00 41.47 134 ALA A C 1
ATOM 1115 O O . ALA A 1 134 ? 24.922 32.950 54.092 1.00 41.47 134 ALA A O 1
#

Radius of gyration: 24.13 Å; chains: 1; bounding box: 48×44×70 Å

pLDDT: mean 71.07, std 15.73, range [39.66, 93.06]